Protein AF-A0A950RJ09-F1 (afdb_monomer_lite)

Structure (mmCIF, N/CA/C/O backbone):
data_AF-A0A950RJ09-F1
#
_entry.id   AF-A0A950RJ09-F1
#
loop_
_atom_site.group_PDB
_atom_site.id
_atom_site.type_symbol
_atom_site.label_atom_id
_atom_site.label_alt_id
_atom_site.label_comp_id
_atom_site.label_asym_id
_atom_site.label_entity_id
_atom_site.label_seq_id
_atom_site.pdbx_PDB_ins_code
_atom_site.Cartn_x
_atom_site.Cartn_y
_atom_site.Cartn_z
_atom_site.occupancy
_atom_site.B_iso_or_equiv
_atom_site.auth_seq_id
_atom_site.auth_comp_id
_atom_site.auth_asym_id
_atom_site.auth_atom_id
_atom_site.pdbx_PDB_model_num
ATOM 1 N N . MET A 1 1 ? 10.209 -0.903 12.335 1.00 87.44 1 MET A N 1
ATOM 2 C CA . MET A 1 1 ? 10.471 -0.992 10.882 1.00 87.44 1 MET A CA 1
ATOM 3 C C . MET A 1 1 ? 9.285 -1.705 10.271 1.00 87.44 1 MET A C 1
ATOM 5 O O . MET A 1 1 ? 8.916 -2.730 10.825 1.00 87.44 1 MET A O 1
ATOM 9 N N . ILE A 1 2 ? 8.699 -1.151 9.210 1.00 96.69 2 ILE A N 1
ATOM 10 C CA . ILE A 1 2 ? 7.571 -1.767 8.496 1.00 96.69 2 ILE A CA 1
ATOM 11 C C . ILE A 1 2 ? 8.094 -2.944 7.670 1.00 96.69 2 ILE A C 1
ATOM 13 O O . ILE A 1 2 ? 9.126 -2.799 7.016 1.00 96.69 2 ILE A O 1
ATOM 17 N N . ARG A 1 3 ? 7.408 -4.085 7.712 1.00 95.81 3 ARG A N 1
ATOM 18 C CA . ARG A 1 3 ? 7.727 -5.311 6.962 1.00 95.81 3 ARG A CA 1
ATOM 19 C C . ARG A 1 3 ? 6.541 -5.765 6.117 1.00 95.81 3 ARG A C 1
ATOM 21 O O . ARG A 1 3 ? 5.442 -5.228 6.250 1.00 95.81 3 ARG A O 1
ATOM 28 N N . PHE A 1 4 ? 6.726 -6.786 5.282 1.00 94.00 4 PHE A N 1
ATOM 29 C CA . PHE A 1 4 ? 5.661 -7.270 4.404 1.00 94.00 4 PHE A CA 1
ATOM 30 C C . PHE A 1 4 ? 4.415 -7.730 5.177 1.00 94.00 4 PHE A C 1
ATOM 32 O O . PHE A 1 4 ? 3.293 -7.512 4.720 1.00 94.00 4 PHE A O 1
ATOM 39 N N . TYR A 1 5 ? 4.584 -8.296 6.379 1.00 93.00 5 TYR A N 1
ATOM 40 C CA . TYR A 1 5 ? 3.443 -8.676 7.220 1.00 93.00 5 TYR A CA 1
ATOM 41 C C . TYR A 1 5 ? 2.580 -7.464 7.634 1.00 93.00 5 TYR A C 1
ATOM 43 O O . TYR A 1 5 ? 1.358 -7.592 7.700 1.00 93.00 5 TYR A O 1
ATOM 51 N N . ASP A 1 6 ? 3.184 -6.290 7.874 1.00 94.81 6 ASP A N 1
ATOM 52 C CA . ASP A 1 6 ? 2.451 -5.057 8.190 1.00 94.81 6 ASP A CA 1
ATOM 53 C C . ASP A 1 6 ? 1.676 -4.572 6.958 1.00 94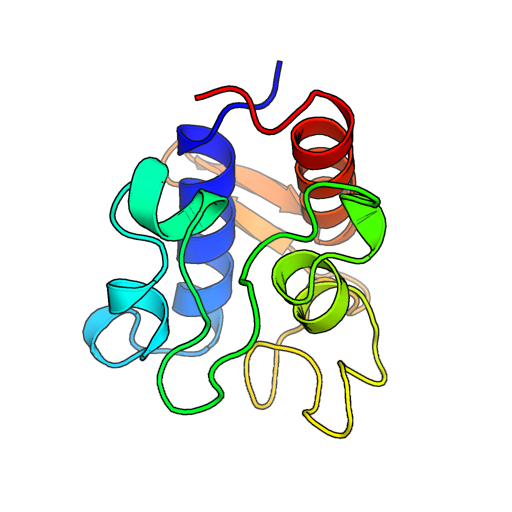.81 6 ASP A C 1
ATOM 55 O O . ASP A 1 6 ? 0.505 -4.211 7.057 1.00 94.81 6 ASP A O 1
ATOM 59 N N . ILE A 1 7 ? 2.313 -4.621 5.780 1.00 94.12 7 ILE A N 1
ATOM 60 C CA . ILE A 1 7 ? 1.686 -4.247 4.506 1.00 94.12 7 ILE A CA 1
ATOM 61 C C . ILE A 1 7 ? 0.473 -5.125 4.229 1.00 94.12 7 ILE A C 1
ATOM 63 O O . ILE A 1 7 ? -0.599 -4.607 3.922 1.00 94.12 7 ILE A O 1
ATOM 67 N N . LYS A 1 8 ? 0.609 -6.441 4.404 1.00 91.12 8 LYS A N 1
ATOM 68 C CA . LYS A 1 8 ? -0.506 -7.374 4.252 1.00 91.12 8 LYS A CA 1
ATOM 69 C C . LYS A 1 8 ? -1.652 -7.036 5.205 1.00 91.12 8 LYS A C 1
ATOM 71 O O . LYS A 1 8 ? -2.790 -6.945 4.758 1.00 91.12 8 LYS A O 1
ATOM 76 N N . ALA A 1 9 ? -1.353 -6.740 6.471 1.00 92.44 9 ALA A N 1
ATOM 77 C CA . ALA A 1 9 ? -2.374 -6.330 7.432 1.00 92.44 9 ALA A CA 1
ATOM 78 C C . ALA A 1 9 ? -3.107 -5.043 7.007 1.00 92.44 9 ALA A C 1
ATOM 80 O O . ALA A 1 9 ? -4.321 -4.954 7.182 1.00 92.44 9 ALA A O 1
ATOM 81 N N . TYR A 1 10 ? -2.414 -4.059 6.420 1.00 93.31 10 TYR A N 1
ATOM 82 C CA . TYR A 1 10 ? -3.056 -2.845 5.896 1.00 93.31 10 TYR A CA 1
ATOM 83 C C . TYR A 1 10 ? -3.986 -3.145 4.725 1.00 93.31 10 TYR A C 1
ATOM 85 O O . TYR A 1 10 ? -5.103 -2.631 4.665 1.00 93.31 10 TYR A O 1
ATOM 93 N N . LEU A 1 11 ? -3.542 -3.993 3.805 1.00 89.62 11 LEU A N 1
ATOM 94 C CA . LEU A 1 11 ? -4.324 -4.363 2.634 1.00 89.62 11 LEU A CA 1
ATOM 95 C C . LEU A 1 11 ? -5.555 -5.186 3.008 1.00 89.62 11 LEU A C 1
ATOM 97 O O . LEU A 1 11 ? -6.641 -4.935 2.479 1.00 89.62 11 LEU A O 1
ATOM 101 N N . ASP A 1 12 ? -5.414 -6.077 3.988 1.00 87.94 12 ASP A N 1
ATOM 102 C CA . ASP A 1 12 ? -6.518 -6.863 4.523 1.00 87.94 12 ASP A CA 1
ATOM 103 C C . ASP A 1 12 ? -7.619 -5.958 5.093 1.00 87.94 12 ASP A C 1
ATOM 105 O O . ASP A 1 12 ? -8.794 -6.126 4.764 1.00 87.94 12 ASP A O 1
ATOM 109 N N . VAL A 1 13 ? -7.260 -4.940 5.887 1.00 89.50 13 VAL A N 1
ATOM 110 C CA . VAL A 1 13 ? -8.262 -4.033 6.475 1.00 89.50 13 VAL A CA 1
ATOM 111 C C . VAL A 1 13 ? -8.875 -3.062 5.462 1.00 89.50 13 VAL A C 1
ATOM 113 O O . VAL A 1 13 ? -10.046 -2.708 5.608 1.00 89.50 13 VAL A O 1
ATOM 116 N N . ILE A 1 14 ? -8.132 -2.652 4.424 1.00 89.62 14 ILE A N 1
ATOM 117 C CA . ILE A 1 14 ? -8.678 -1.854 3.311 1.00 89.62 14 ILE A CA 1
ATOM 118 C C . ILE A 1 14 ? -9.731 -2.670 2.561 1.00 89.62 14 ILE A C 1
ATOM 120 O O . ILE A 1 14 ? -10.851 -2.209 2.350 1.00 89.62 14 ILE A O 1
ATOM 124 N N . ALA A 1 15 ? -9.396 -3.902 2.179 1.00 85.06 15 ALA A N 1
ATOM 125 C CA . ALA A 1 15 ? -10.316 -4.754 1.439 1.00 85.06 15 ALA A CA 1
ATOM 126 C C . ALA A 1 15 ? -11.514 -5.204 2.292 1.00 85.06 15 ALA A C 1
ATOM 128 O O . ALA A 1 15 ? -12.631 -5.254 1.780 1.00 85.06 15 ALA A O 1
ATOM 129 N N . ALA A 1 16 ? -11.333 -5.443 3.596 1.00 83.62 16 ALA A N 1
ATOM 130 C CA . ALA A 1 16 ? -12.436 -5.757 4.506 1.00 83.62 16 ALA A CA 1
ATOM 131 C C . ALA A 1 16 ? -13.501 -4.646 4.556 1.00 83.62 16 ALA A C 1
ATOM 133 O O . ALA A 1 16 ? -14.691 -4.943 4.652 1.00 83.62 16 ALA A O 1
ATOM 134 N N . LYS A 1 17 ? -13.097 -3.374 4.440 1.00 82.25 17 LYS A N 1
ATOM 135 C CA . LYS A 1 17 ? -14.027 -2.234 4.425 1.00 82.25 17 LYS A CA 1
ATOM 136 C C . LYS A 1 17 ? -14.880 -2.124 3.165 1.00 82.25 17 LYS A C 1
ATOM 138 O O . LYS A 1 17 ? -15.944 -1.520 3.247 1.00 82.25 17 LYS A O 1
ATOM 143 N N . ASN A 1 18 ? -14.447 -2.699 2.043 1.00 75.44 18 ASN A N 1
ATOM 144 C CA . ASN A 1 18 ? -15.209 -2.689 0.789 1.00 75.44 18 ASN A CA 1
ATOM 145 C C . ASN A 1 18 ? -15.965 -4.008 0.516 1.00 75.44 18 ASN A C 1
ATOM 147 O O . ASN A 1 18 ? -16.566 -4.191 -0.538 1.00 75.44 18 ASN A O 1
ATOM 151 N N . GLY A 1 19 ? -15.959 -4.939 1.473 1.00 65.25 19 GLY A N 1
ATOM 152 C CA . GLY A 1 19 ? -16.679 -6.205 1.369 1.00 65.25 19 GLY A CA 1
ATOM 153 C C . GLY A 1 19 ? -15.930 -7.288 0.583 1.00 65.25 19 GLY A C 1
ATOM 154 O O . GLY A 1 19 ? -15.507 -7.109 -0.554 1.00 65.25 19 GLY A O 1
ATOM 155 N N . HIS A 1 20 ? -15.832 -8.458 1.220 1.00 56.97 20 HIS A N 1
ATOM 156 C CA . HIS A 1 20 ? -15.394 -9.747 0.670 1.00 56.97 20 HIS A CA 1
ATOM 157 C C . HIS A 1 20 ? -13.971 -9.811 0.085 1.00 56.97 20 HIS A C 1
ATOM 159 O O . HIS A 1 20 ? -13.756 -9.945 -1.121 1.00 56.97 20 HIS A O 1
ATOM 165 N N . LEU A 1 21 ? -12.988 -9.846 0.996 1.00 58.44 21 LEU A N 1
ATOM 166 C CA . LEU A 1 21 ? -11.591 -10.243 0.747 1.00 58.44 21 LEU A CA 1
ATOM 167 C C . LEU A 1 21 ? -11.459 -11.518 -0.104 1.00 58.44 21 LEU A C 1
ATOM 169 O O . LEU A 1 21 ? -10.611 -11.592 -0.988 1.00 58.44 21 LEU A O 1
ATOM 173 N N . ASP A 1 22 ? -12.323 -12.501 0.146 1.00 57.38 22 ASP A N 1
ATOM 174 C CA . ASP A 1 22 ? -12.366 -13.820 -0.492 1.00 57.38 22 ASP A CA 1
ATOM 175 C C . ASP A 1 22 ? -12.734 -13.775 -1.982 1.00 57.38 22 ASP A C 1
ATOM 177 O O . ASP A 1 22 ? -12.388 -14.682 -2.741 1.00 57.38 22 ASP A O 1
ATOM 181 N N . ARG A 1 23 ? -13.405 -12.705 -2.416 1.00 50.59 23 ARG A N 1
ATOM 182 C CA . ARG A 1 23 ? -13.786 -12.476 -3.818 1.00 50.59 23 ARG A CA 1
ATOM 183 C C . ARG A 1 23 ? -12.956 -11.393 -4.484 1.00 50.59 23 ARG A C 1
ATOM 185 O O . ARG A 1 23 ? -13.079 -11.188 -5.692 1.00 50.59 23 ARG A O 1
ATOM 192 N N . SER A 1 24 ? -12.111 -10.712 -3.717 1.00 59.75 24 SER A N 1
ATOM 193 C CA . SER A 1 24 ? -11.232 -9.699 -4.261 1.00 59.75 24 SER A CA 1
ATOM 194 C C . SER A 1 24 ? -10.160 -10.372 -5.123 1.00 59.75 24 SER A C 1
ATOM 196 O O . SER A 1 24 ? -9.436 -11.242 -4.624 1.00 59.75 24 SER A O 1
ATOM 198 N N . PRO A 1 25 ? -9.982 -9.958 -6.394 1.00 57.47 25 PRO A N 1
ATOM 199 C CA . PRO A 1 25 ? -8.846 -10.385 -7.213 1.00 57.47 25 PRO A CA 1
ATOM 200 C C . PRO A 1 25 ? -7.514 -10.205 -6.472 1.00 57.47 25 PRO A C 1
ATOM 202 O O . PRO A 1 25 ? -6.576 -10.970 -6.673 1.00 57.47 25 PRO A O 1
ATOM 205 N N . HIS A 1 26 ? -7.471 -9.247 -5.544 1.00 57.69 26 HIS A N 1
ATOM 206 C CA . HIS A 1 26 ? -6.328 -8.911 -4.712 1.00 57.69 26 HIS A CA 1
ATOM 207 C C . HIS A 1 26 ? -5.869 -10.010 -3.749 1.00 57.69 26 HIS A C 1
ATOM 209 O O . HIS A 1 26 ? -4.671 -10.097 -3.482 1.00 57.69 26 HIS A O 1
ATOM 215 N N . GLY A 1 27 ? -6.756 -10.905 -3.294 1.00 57.56 27 GLY A N 1
ATOM 216 C CA . GLY A 1 27 ? -6.359 -12.066 -2.485 1.00 57.56 27 GLY A CA 1
ATOM 217 C C . GLY A 1 27 ? -5.378 -12.994 -3.218 1.00 57.56 27 GLY A C 1
ATOM 218 O O . GLY A 1 27 ? -4.596 -13.699 -2.586 1.00 57.56 27 GLY A O 1
ATOM 219 N N . ARG A 1 28 ? -5.360 -12.941 -4.560 1.00 56.44 28 ARG A N 1
ATOM 220 C CA . ARG A 1 28 ? -4.382 -13.643 -5.406 1.00 56.44 28 ARG A CA 1
ATOM 221 C C . ARG A 1 28 ? -3.050 -12.899 -5.541 1.00 56.44 28 ARG A C 1
ATOM 223 O O . ARG A 1 28 ? -2.068 -13.525 -5.914 1.00 56.44 28 ARG A O 1
ATOM 230 N N . PHE A 1 29 ? -3.008 -11.592 -5.273 1.00 60.03 29 PHE A N 1
ATOM 231 C CA . PHE A 1 29 ? -1.834 -10.743 -5.526 1.00 60.03 29 PHE A CA 1
ATOM 232 C C . PHE A 1 29 ? -1.024 -10.459 -4.258 1.00 60.03 29 PHE A C 1
ATOM 234 O O . PHE A 1 29 ? 0.178 -10.261 -4.348 1.00 60.03 29 PHE A O 1
ATOM 241 N N . TRP A 1 30 ? -1.650 -10.466 -3.077 1.00 67.44 30 TRP A N 1
ATOM 242 C CA . TRP A 1 30 ? -1.011 -10.104 -1.797 1.00 67.44 30 TRP A CA 1
ATOM 243 C C . TRP A 1 30 ? -0.579 -11.320 -0.956 1.00 67.44 30 TRP A C 1
ATOM 245 O O . TRP A 1 30 ? -0.237 -11.191 0.221 1.00 67.44 30 TRP A O 1
ATOM 255 N N . GLY A 1 31 ? -0.670 -12.523 -1.530 1.00 68.44 31 GLY A N 1
ATOM 256 C CA . GLY A 1 31 ? -0.537 -13.788 -0.807 1.00 68.44 31 GLY A CA 1
ATOM 257 C C . GLY A 1 31 ? 0.880 -14.066 -0.310 1.00 68.44 31 GLY A C 1
ATOM 258 O O . GLY A 1 31 ? 1.065 -14.306 0.887 1.00 68.44 31 GLY A O 1
ATOM 259 N N . ASP A 1 32 ? 1.859 -14.005 -1.214 1.00 85.69 32 ASP A N 1
ATOM 260 C CA . ASP A 1 32 ? 3.271 -14.242 -0.924 1.00 85.69 32 ASP A CA 1
ATOM 261 C C . ASP A 1 32 ? 4.149 -13.046 -1.318 1.00 85.69 32 ASP A C 1
ATOM 263 O O . ASP A 1 32 ? 3.865 -12.310 -2.265 1.00 85.69 32 ASP A O 1
ATOM 267 N N . TYR A 1 33 ? 5.230 -12.864 -0.561 1.00 91.44 33 TYR A N 1
ATOM 268 C CA . TYR A 1 33 ? 6.151 -11.742 -0.707 1.00 91.44 33 TYR A CA 1
ATOM 269 C C . TYR A 1 33 ? 6.791 -11.677 -2.100 1.00 91.44 33 TYR A C 1
ATOM 271 O O . TYR A 1 33 ? 6.889 -10.600 -2.689 1.00 91.44 33 TYR A O 1
ATOM 279 N N . THR A 1 34 ? 7.221 -12.818 -2.640 1.00 91.00 34 THR A N 1
ATOM 280 C CA . THR A 1 34 ? 7.963 -12.877 -3.902 1.00 91.00 34 THR A CA 1
ATOM 281 C C . THR A 1 34 ? 7.066 -12.512 -5.078 1.00 91.00 34 THR A C 1
ATOM 283 O O . THR A 1 34 ? 7.442 -11.661 -5.885 1.00 91.00 34 THR A O 1
ATOM 286 N N . THR A 1 35 ? 5.862 -13.075 -5.156 1.00 88.19 35 THR A N 1
ATOM 287 C CA . THR A 1 35 ? 4.877 -12.717 -6.183 1.00 88.19 35 THR A CA 1
ATOM 288 C C . THR A 1 35 ? 4.450 -11.265 -6.041 1.00 88.19 35 THR A C 1
ATOM 290 O O . THR A 1 35 ? 4.329 -10.575 -7.047 1.00 88.19 35 THR A O 1
ATOM 293 N N . PHE A 1 36 ? 4.273 -10.757 -4.819 1.00 89.75 36 PHE A N 1
ATOM 294 C CA . PHE A 1 36 ? 3.866 -9.366 -4.627 1.00 89.75 36 PHE A CA 1
ATOM 295 C C . PHE A 1 36 ? 4.946 -8.363 -5.056 1.00 89.75 36 PHE A C 1
ATOM 297 O O . PHE A 1 36 ? 4.633 -7.323 -5.630 1.00 89.75 36 PHE A O 1
ATOM 304 N N . THR A 1 37 ? 6.220 -8.667 -4.804 1.00 92.38 37 THR A N 1
ATOM 305 C CA . THR A 1 37 ? 7.330 -7.744 -5.091 1.00 92.38 37 THR A CA 1
ATOM 306 C C . THR A 1 37 ? 7.894 -7.868 -6.503 1.00 92.38 37 THR A C 1
ATOM 308 O O . THR A 1 37 ? 8.397 -6.882 -7.039 1.00 92.38 37 THR A O 1
ATOM 311 N N . THR A 1 38 ? 7.802 -9.044 -7.128 1.00 91.25 38 THR A N 1
ATOM 312 C CA . THR A 1 38 ? 8.390 -9.303 -8.458 1.00 91.25 38 THR A CA 1
ATOM 313 C C . THR A 1 38 ? 7.360 -9.627 -9.540 1.00 91.25 38 THR A C 1
ATOM 315 O O . THR A 1 38 ? 7.691 -9.640 -10.725 1.00 91.25 38 THR A O 1
ATOM 318 N N . GLY A 1 39 ? 6.111 -9.887 -9.153 1.00 89.81 39 GLY A N 1
ATOM 319 C CA . GLY A 1 39 ? 5.041 -10.266 -10.064 1.00 89.81 39 GLY A CA 1
ATOM 320 C C . GLY A 1 39 ? 4.395 -9.094 -10.797 1.00 89.81 39 GLY A C 1
ATOM 321 O O . GLY A 1 39 ? 4.740 -7.919 -10.643 1.00 89.81 39 GLY A O 1
ATOM 322 N N . GLN A 1 40 ? 3.406 -9.450 -11.611 1.00 89.56 40 GLN A N 1
ATOM 323 C CA . GLN A 1 40 ? 2.602 -8.523 -12.399 1.00 89.56 40 GLN A CA 1
ATOM 324 C C . GLN A 1 40 ? 1.155 -8.524 -11.923 1.00 89.56 40 GLN A C 1
ATOM 326 O O . GLN A 1 40 ? 0.676 -9.537 -11.419 1.00 89.56 40 GLN A O 1
ATOM 331 N N . VAL A 1 41 ? 0.451 -7.415 -12.152 1.00 80.56 41 VAL A N 1
ATOM 332 C CA . VAL A 1 41 ? -0.998 -7.291 -11.992 1.00 80.56 41 VAL A CA 1
ATOM 333 C C . VAL A 1 41 ? -1.690 -8.191 -13.028 1.00 80.56 41 VAL A C 1
ATOM 335 O O . VAL A 1 41 ? -1.606 -7.934 -14.235 1.00 80.56 41 VAL A O 1
ATOM 338 N N . PRO A 1 42 ? -2.388 -9.252 -12.605 1.00 75.38 42 PRO A N 1
ATOM 339 C CA . PRO A 1 42 ? -3.022 -10.203 -13.512 1.00 75.38 42 PRO A CA 1
ATOM 340 C C . PRO A 1 42 ? -4.150 -9.586 -14.330 1.00 75.38 42 PRO A C 1
ATOM 342 O O . PRO A 1 42 ? -4.920 -8.762 -13.846 1.00 75.38 42 PRO A O 1
ATOM 345 N N . GLY A 1 43 ? -4.223 -9.984 -15.599 1.00 76.50 43 GLY A N 1
ATOM 346 C CA . GLY A 1 43 ? -5.135 -9.398 -16.583 1.00 76.50 43 GLY A CA 1
ATOM 347 C C . GLY A 1 43 ? -4.668 -8.056 -17.161 1.00 76.50 43 GLY A C 1
ATOM 348 O O . GLY A 1 43 ? -5.196 -7.652 -18.190 1.00 76.50 43 GLY A O 1
ATOM 349 N N . VAL A 1 44 ? -3.668 -7.402 -16.554 1.00 79.81 44 VAL A N 1
ATOM 350 C CA . VAL A 1 44 ? -3.110 -6.119 -17.024 1.00 79.81 44 VAL A CA 1
ATOM 351 C C . VAL A 1 44 ? -1.674 -6.276 -17.537 1.00 79.81 44 VAL A C 1
ATOM 353 O O . VAL A 1 44 ? -1.305 -5.641 -18.518 1.00 79.81 44 VAL A O 1
ATOM 356 N N . GLY A 1 45 ? -0.863 -7.139 -16.913 1.00 84.12 45 GLY A N 1
ATOM 357 C CA . GLY A 1 45 ? 0.508 -7.434 -17.358 1.00 84.12 45 GLY A CA 1
ATOM 358 C C . GLY A 1 45 ? 1.551 -6.372 -16.985 1.00 84.12 45 GLY A C 1
ATOM 359 O O . GLY A 1 45 ? 2.663 -6.389 -17.507 1.00 84.12 45 GLY A O 1
ATOM 360 N N . ILE A 1 46 ? 1.212 -5.447 -16.083 1.00 87.00 46 ILE A N 1
ATOM 361 C CA . ILE A 1 46 ? 2.144 -4.443 -15.545 1.00 87.00 46 ILE A CA 1
ATOM 362 C C . ILE A 1 46 ? 2.771 -4.932 -14.233 1.00 87.00 46 ILE A C 1
ATOM 364 O O . ILE A 1 46 ? 2.091 -5.635 -13.485 1.00 87.00 46 ILE A O 1
ATOM 368 N N . PRO A 1 47 ? 4.026 -4.572 -13.909 1.00 91.88 47 PRO A N 1
ATOM 369 C CA . PRO A 1 47 ? 4.624 -4.890 -12.611 1.00 91.88 47 PRO A CA 1
ATOM 370 C C . PRO A 1 47 ? 3.783 -4.369 -11.440 1.00 91.88 47 PRO A C 1
ATOM 372 O O . PRO A 1 47 ? 3.207 -3.286 -11.521 1.00 91.88 47 PRO A O 1
ATOM 375 N N . ILE A 1 48 ? 3.724 -5.121 -10.339 1.00 91.06 48 ILE A N 1
ATOM 376 C CA . ILE A 1 48 ? 3.072 -4.649 -9.104 1.00 91.06 48 ILE A CA 1
ATOM 377 C C . ILE A 1 48 ? 3.922 -3.549 -8.452 1.00 91.06 48 ILE A C 1
ATOM 379 O O . ILE A 1 48 ? 3.393 -2.512 -8.042 1.00 91.06 48 ILE A O 1
ATOM 383 N N . MET A 1 49 ? 5.238 -3.779 -8.405 1.00 92.94 49 MET A N 1
ATOM 384 C CA . MET A 1 49 ? 6.241 -2.852 -7.884 1.00 92.94 49 MET A CA 1
ATOM 385 C C . MET A 1 49 ? 7.110 -2.303 -9.010 1.00 92.94 49 MET A C 1
ATOM 387 O O . MET A 1 49 ? 7.575 -3.051 -9.870 1.00 92.94 49 MET A O 1
ATOM 391 N N . ASP A 1 50 ? 7.383 -1.004 -8.960 1.00 93.88 50 ASP A N 1
ATOM 392 C CA . ASP A 1 50 ? 8.470 -0.394 -9.716 1.00 93.88 50 ASP A CA 1
ATOM 393 C C . ASP A 1 50 ? 9.746 -0.472 -8.866 1.00 93.88 50 ASP A C 1
ATOM 395 O O . ASP A 1 50 ? 9.905 0.234 -7.873 1.00 93.88 50 ASP A O 1
ATOM 399 N N . GLN A 1 51 ? 10.654 -1.367 -9.251 1.00 91.12 51 GLN A N 1
ATOM 400 C CA . GLN A 1 51 ? 11.917 -1.599 -8.543 1.00 91.12 51 GLN A CA 1
ATOM 401 C C . GLN A 1 51 ? 12.895 -0.416 -8.675 1.00 91.12 51 GLN A C 1
ATOM 403 O O . GLN A 1 51 ? 13.743 -0.222 -7.808 1.00 91.12 51 GLN A O 1
ATOM 408 N N . GLY A 1 52 ? 12.791 0.380 -9.747 1.00 93.00 52 GLY A N 1
ATOM 409 C CA . GLY A 1 52 ? 13.644 1.550 -9.973 1.00 93.00 52 GLY A CA 1
ATOM 410 C C . GLY A 1 52 ? 13.120 2.802 -9.273 1.00 93.00 52 GLY A C 1
ATOM 411 O O . GLY A 1 52 ? 13.906 3.613 -8.789 1.00 93.00 52 GLY A O 1
ATOM 412 N N . ASN A 1 53 ? 11.795 2.937 -9.177 1.00 94.31 53 ASN A N 1
ATOM 413 C CA . ASN A 1 53 ? 11.124 4.041 -8.497 1.00 94.31 53 ASN A CA 1
ATOM 414 C C . ASN A 1 53 ? 10.006 3.508 -7.582 1.00 94.31 53 ASN A C 1
ATOM 416 O O . ASN A 1 53 ? 8.833 3.603 -7.938 1.00 94.31 53 ASN A O 1
ATOM 420 N N . PRO A 1 54 ? 10.315 3.006 -6.371 1.00 93.75 54 PRO A N 1
ATOM 421 C CA . PRO A 1 54 ? 9.333 2.329 -5.517 1.00 93.75 54 PRO A CA 1
ATOM 422 C C . PRO A 1 54 ? 8.055 3.127 -5.227 1.00 93.75 54 PRO A C 1
ATOM 424 O O . PRO A 1 54 ? 6.969 2.552 -5.195 1.00 93.75 54 PRO A O 1
ATOM 427 N N . LEU A 1 55 ? 8.143 4.454 -5.090 1.00 95.00 55 LEU A N 1
ATOM 428 C CA . LEU A 1 55 ? 6.977 5.331 -4.885 1.00 95.00 55 LEU A CA 1
ATOM 429 C C . LEU A 1 55 ? 6.151 5.594 -6.160 1.00 95.00 55 LEU A C 1
ATOM 431 O O . LEU A 1 55 ? 5.104 6.226 -6.084 1.00 95.00 55 LEU A O 1
ATOM 435 N N . GLN A 1 56 ? 6.600 5.122 -7.321 1.00 95.31 56 GLN A N 1
ATOM 436 C CA . GLN A 1 56 ? 5.838 5.096 -8.575 1.00 95.31 56 GLN A CA 1
ATOM 437 C C . GLN A 1 56 ? 5.246 3.710 -8.865 1.00 95.31 56 GLN A C 1
ATOM 439 O O . GLN A 1 56 ? 4.639 3.502 -9.914 1.00 95.31 56 GLN A O 1
ATOM 444 N N . SER A 1 57 ? 5.385 2.759 -7.932 1.00 93.88 57 SER A N 1
ATOM 445 C CA . SER A 1 57 ? 4.776 1.435 -8.057 1.00 93.88 57 SER A CA 1
ATOM 446 C C . SER A 1 57 ? 3.267 1.558 -8.294 1.00 93.88 57 SER A C 1
ATOM 448 O O . SER A 1 57 ? 2.598 2.245 -7.511 1.00 93.88 57 SER A O 1
ATOM 450 N N . PRO A 1 58 ? 2.695 0.857 -9.294 1.00 92.12 58 PRO A N 1
ATOM 451 C CA . PRO A 1 58 ? 1.252 0.860 -9.543 1.00 92.12 58 PRO A CA 1
ATOM 452 C C . PRO A 1 58 ? 0.433 0.549 -8.289 1.00 92.12 58 PRO A C 1
ATOM 454 O O . PRO A 1 58 ? -0.576 1.202 -8.028 1.00 92.12 58 PRO A O 1
ATOM 457 N N . PHE A 1 59 ? 0.925 -0.379 -7.463 1.00 91.38 59 PHE A N 1
ATOM 458 C CA . PHE A 1 59 ? 0.385 -0.693 -6.141 1.00 91.38 59 PHE A CA 1
ATOM 459 C C . PHE A 1 59 ? 0.205 0.534 -5.228 1.00 91.38 59 PHE A C 1
ATOM 461 O O . PHE A 1 59 ? -0.837 0.695 -4.596 1.00 91.38 59 PHE A O 1
ATOM 468 N N . TYR A 1 60 ? 1.213 1.398 -5.137 1.00 95.06 60 TYR A N 1
ATOM 469 C CA . TYR A 1 60 ? 1.165 2.566 -4.264 1.00 95.06 60 TYR A CA 1
ATOM 470 C C . TYR A 1 60 ? 0.238 3.637 -4.830 1.00 95.06 60 TYR A C 1
ATOM 472 O O . TYR A 1 60 ? -0.602 4.188 -4.115 1.00 95.06 60 TYR A O 1
ATOM 480 N N . LEU A 1 61 ? 0.362 3.902 -6.131 1.00 95.75 61 LEU A N 1
ATOM 481 C CA . LEU A 1 61 ? -0.389 4.952 -6.809 1.00 95.75 61 LEU A CA 1
ATOM 482 C C . LEU A 1 61 ? -1.888 4.653 -6.830 1.00 95.75 61 LEU A C 1
ATOM 484 O O . LEU A 1 61 ? -2.680 5.543 -6.533 1.00 95.75 61 LEU A O 1
ATOM 488 N N . ILE A 1 62 ? -2.291 3.405 -7.091 1.00 92.75 62 ILE A N 1
ATOM 489 C CA . ILE A 1 62 ? -3.714 3.039 -7.116 1.00 92.75 62 ILE A CA 1
ATOM 490 C C . ILE A 1 62 ? -4.385 3.182 -5.740 1.00 92.75 62 ILE A C 1
ATOM 492 O O . ILE A 1 62 ? -5.593 3.381 -5.673 1.00 92.75 62 ILE A O 1
ATOM 496 N N . LEU A 1 63 ? -3.623 3.110 -4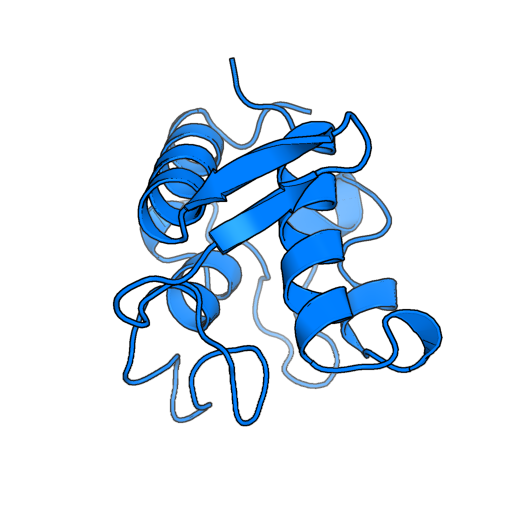.642 1.00 93.69 63 LEU A N 1
ATOM 497 C CA . LEU A 1 63 ? -4.140 3.304 -3.284 1.00 93.69 63 LEU A CA 1
ATOM 498 C C . LEU A 1 63 ? -4.120 4.769 -2.837 1.00 93.69 63 LEU A C 1
ATOM 500 O O . LEU A 1 63 ? -4.977 5.171 -2.054 1.00 93.69 63 LEU A O 1
ATOM 504 N N . THR A 1 64 ? -3.148 5.562 -3.289 1.00 96.38 64 THR A N 1
ATOM 505 C CA . THR A 1 64 ? -2.863 6.892 -2.714 1.00 96.38 64 THR A CA 1
ATOM 506 C C . THR A 1 64 ? -3.180 8.071 -3.623 1.00 96.38 64 THR A C 1
ATOM 508 O O . THR A 1 64 ? -3.234 9.197 -3.136 1.00 96.38 64 T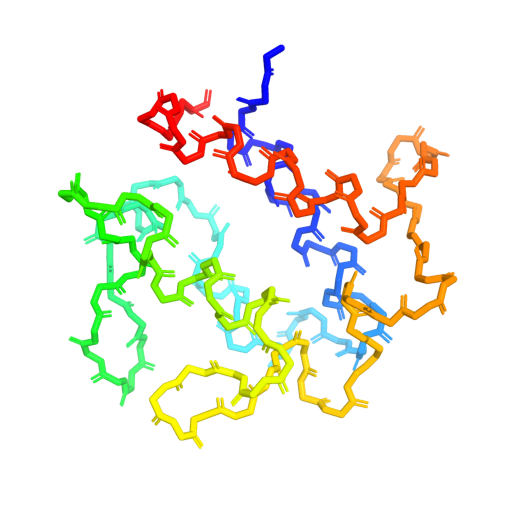HR A O 1
ATOM 511 N N . ASN A 1 65 ? -3.401 7.849 -4.918 1.00 96.19 65 ASN A N 1
ATOM 512 C CA . ASN A 1 65 ? -3.800 8.904 -5.838 1.00 96.19 65 ASN A CA 1
ATOM 513 C C . ASN A 1 65 ? -5.333 8.942 -5.964 1.00 96.19 65 ASN A C 1
ATOM 515 O O . ASN A 1 65 ? -5.904 7.973 -6.468 1.00 96.19 65 ASN A O 1
ATOM 519 N N . PRO A 1 66 ? -6.008 10.053 -5.607 1.00 94.69 66 PRO A N 1
ATOM 520 C CA . PRO A 1 66 ? -7.451 10.212 -5.815 1.00 94.69 66 PRO A CA 1
ATOM 521 C C . PRO A 1 66 ? -7.901 10.073 -7.275 1.00 94.69 66 PRO A C 1
ATOM 523 O O . PRO A 1 66 ? -9.044 9.724 -7.551 1.00 94.69 66 PRO A O 1
ATOM 526 N N . GLN A 1 67 ? -7.002 10.322 -8.231 1.00 93.75 67 GLN A N 1
ATOM 527 C CA . GLN A 1 67 ? -7.259 10.108 -9.660 1.00 93.75 67 GLN A CA 1
ATOM 528 C C . GLN A 1 67 ? -7.007 8.657 -10.105 1.00 93.75 67 GLN A C 1
ATOM 530 O O . GLN A 1 67 ? -7.249 8.315 -11.262 1.00 93.75 67 GLN A O 1
ATOM 535 N N . GLY A 1 68 ? -6.513 7.805 -9.205 1.00 90.62 68 GLY A N 1
ATOM 536 C CA . GLY A 1 68 ? -6.113 6.433 -9.478 1.00 90.62 68 GLY A CA 1
ATOM 537 C C . GLY A 1 68 ? -4.815 6.323 -10.286 1.00 90.62 68 GLY A C 1
ATOM 538 O O . GLY A 1 68 ? -3.890 7.124 -10.132 1.00 90.62 68 GLY A O 1
ATOM 539 N N . PHE A 1 69 ? -4.715 5.298 -11.131 1.00 90.88 69 PHE A N 1
ATOM 540 C CA . PHE A 1 69 ? -3.508 4.982 -11.895 1.00 90.88 69 PHE A CA 1
ATOM 541 C C . PHE A 1 69 ? -3.855 4.520 -13.315 1.00 90.88 69 PHE A C 1
ATOM 543 O O . PHE A 1 69 ? -4.637 3.593 -13.495 1.00 90.88 69 PHE A O 1
ATOM 550 N N . GLN A 1 70 ? -3.262 5.161 -14.331 1.00 89.81 70 GLN A N 1
ATOM 551 C CA . GLN A 1 70 ? -3.443 4.824 -15.756 1.00 89.81 70 GLN A CA 1
ATOM 552 C C . GLN A 1 70 ? -4.916 4.670 -16.195 1.00 89.81 70 GLN A C 1
ATOM 554 O O . GLN A 1 70 ? -5.274 3.749 -16.923 1.00 89.81 70 GLN A O 1
ATOM 559 N N . GLY A 1 71 ? -5.786 5.578 -15.742 1.00 88.31 71 GLY A N 1
ATOM 560 C CA . GLY A 1 71 ? -7.219 5.556 -16.067 1.00 88.31 71 GLY A CA 1
ATOM 561 C C . GLY A 1 71 ? -8.041 4.548 -15.258 1.00 88.31 71 GLY A C 1
ATOM 562 O O . GLY A 1 71 ? -9.261 4.507 -15.405 1.00 88.31 71 GLY A O 1
ATOM 563 N N . ILE A 1 72 ? -7.404 3.770 -14.379 1.00 86.56 72 ILE A N 1
ATOM 564 C CA . ILE A 1 72 ? -8.078 2.939 -13.382 1.00 86.56 72 ILE A CA 1
ATOM 565 C C . ILE A 1 72 ? -8.343 3.815 -12.152 1.00 86.56 72 ILE A C 1
ATOM 567 O O . ILE A 1 72 ? -7.393 4.422 -11.655 1.00 86.56 72 ILE A O 1
ATOM 571 N N . PRO A 1 73 ? -9.589 3.904 -11.652 1.00 90.62 73 PRO A N 1
ATOM 572 C CA . PRO A 1 73 ? -9.913 4.706 -10.475 1.00 90.62 73 PRO A CA 1
ATOM 573 C C . PRO A 1 73 ? -9.220 4.171 -9.220 1.00 90.62 73 PRO A C 1
ATOM 575 O O . PRO A 1 73 ? -8.810 3.011 -9.167 1.00 90.62 73 PRO A O 1
ATOM 578 N N . GLN A 1 74 ? -9.124 5.019 -8.198 1.00 92.12 74 GLN A N 1
ATOM 579 C CA . GLN A 1 74 ? -8.525 4.660 -6.918 1.00 92.12 74 GLN A CA 1
ATOM 580 C C . GLN A 1 74 ? -9.152 3.388 -6.328 1.00 92.12 74 GLN A C 1
ATOM 582 O O . GLN A 1 74 ? -10.352 3.130 -6.460 1.00 92.12 74 GLN A O 1
ATOM 587 N N . MET A 1 75 ? -8.322 2.586 -5.669 1.00 88.38 75 MET A N 1
ATOM 588 C CA . MET A 1 75 ? -8.754 1.408 -4.935 1.00 88.38 75 MET A CA 1
ATOM 589 C C . MET A 1 75 ? -9.038 1.722 -3.457 1.00 88.38 75 MET A C 1
ATOM 591 O O . MET A 1 75 ? -8.336 2.533 -2.851 1.00 88.38 75 MET A O 1
ATOM 595 N N . PRO A 1 76 ? -10.010 1.021 -2.848 1.00 87.69 76 PRO A N 1
ATOM 596 C CA . PRO A 1 76 ? -10.816 -0.044 -3.446 1.00 87.69 76 PRO A CA 1
ATOM 597 C C . PRO A 1 76 ? -12.009 0.524 -4.260 1.00 87.69 76 PRO A C 1
ATOM 599 O O . PRO A 1 76 ? -12.417 1.654 -4.016 1.00 87.69 76 PRO A O 1
ATOM 602 N N . PRO A 1 77 ? -12.585 -0.212 -5.233 1.00 85.19 77 PRO A N 1
ATOM 603 C CA . PRO A 1 77 ? -13.640 0.327 -6.102 1.00 85.19 77 PRO A CA 1
ATOM 604 C C . PRO A 1 77 ? -14.857 0.835 -5.319 1.00 85.19 77 PRO A C 1
ATOM 606 O O . PRO A 1 77 ? -15.471 0.065 -4.591 1.00 85.19 77 PRO A O 1
ATOM 609 N N . GLY A 1 78 ? -15.225 2.107 -5.485 1.00 86.19 78 GLY A N 1
ATOM 610 C CA . GLY A 1 78 ? -16.345 2.718 -4.751 1.00 86.19 78 GLY A CA 1
ATOM 611 C C . GLY A 1 78 ? -16.014 3.170 -3.322 1.00 86.19 78 GLY A C 1
ATOM 612 O O . GLY A 1 78 ? -16.883 3.728 -2.657 1.00 86.19 78 GLY A O 1
ATOM 613 N N . GLY A 1 79 ? -14.768 2.989 -2.876 1.00 89.12 79 GLY A N 1
ATOM 614 C CA . GLY A 1 79 ? -14.308 3.375 -1.548 1.00 89.12 79 GLY A CA 1
ATOM 615 C C . GLY A 1 79 ? -14.758 2.414 -0.436 1.00 89.12 79 GLY A C 1
ATOM 616 O O . GLY A 1 79 ? -15.229 1.313 -0.713 1.00 89.12 79 GLY A O 1
ATOM 617 N N . PRO A 1 80 ? -14.582 2.797 0.840 1.00 92.06 80 PRO A N 1
ATOM 618 C CA . PRO A 1 80 ? -13.890 4.011 1.287 1.00 92.06 80 PRO A CA 1
ATOM 619 C C . PRO A 1 80 ? -12.392 3.986 0.932 1.00 92.06 80 PRO A C 1
ATOM 621 O O . PRO A 1 80 ? -11.763 2.926 0.962 1.00 92.06 80 PRO A O 1
ATOM 624 N N . PHE A 1 81 ? -11.817 5.144 0.608 1.00 94.25 81 PHE A N 1
ATOM 625 C CA . PHE A 1 81 ? -10.417 5.293 0.203 1.00 94.25 81 PHE A CA 1
ATOM 626 C C . PHE A 1 81 ? -9.531 5.714 1.376 1.00 94.25 81 PHE A C 1
ATOM 628 O O . PHE A 1 81 ? -9.937 6.502 2.226 1.00 94.25 81 PHE A O 1
ATOM 635 N N . ILE A 1 82 ? -8.268 5.276 1.401 1.00 95.94 82 ILE A N 1
ATOM 636 C CA . ILE A 1 82 ? -7.319 5.704 2.451 1.00 95.94 82 ILE A CA 1
ATOM 637 C C . ILE A 1 82 ? -6.987 7.206 2.396 1.00 95.94 82 ILE A C 1
ATOM 639 O O . ILE A 1 82 ? -6.383 7.738 3.323 1.00 95.94 82 ILE A O 1
ATOM 643 N N . THR A 1 83 ? -7.351 7.888 1.313 1.00 97.00 83 THR A N 1
ATOM 644 C CA . THR A 1 83 ? -7.219 9.342 1.159 1.00 97.00 83 THR A CA 1
ATOM 645 C C . THR A 1 83 ? -8.450 10.109 1.627 1.00 97.00 83 THR A C 1
ATOM 647 O O . THR A 1 83 ? -8.397 11.335 1.668 1.00 97.00 83 THR A O 1
ATOM 650 N N . ASP A 1 84 ? -9.547 9.423 1.958 1.00 96.56 84 ASP A N 1
ATOM 651 C CA . ASP A 1 84 ? -10.754 10.080 2.448 1.00 96.56 84 ASP A CA 1
ATOM 652 C C . ASP A 1 84 ? -10.495 10.727 3.811 1.00 96.56 84 ASP A C 1
ATOM 654 O O . ASP A 1 84 ? -9.815 10.172 4.686 1.00 96.56 84 ASP A O 1
ATOM 658 N N . GLU A 1 85 ? -11.078 11.908 4.011 1.00 96.38 85 GLU A N 1
ATOM 659 C CA . GLU A 1 85 ? -11.036 12.578 5.303 1.00 96.38 85 GLU A CA 1
ATOM 660 C C . GLU A 1 85 ? -11.679 11.688 6.377 1.00 9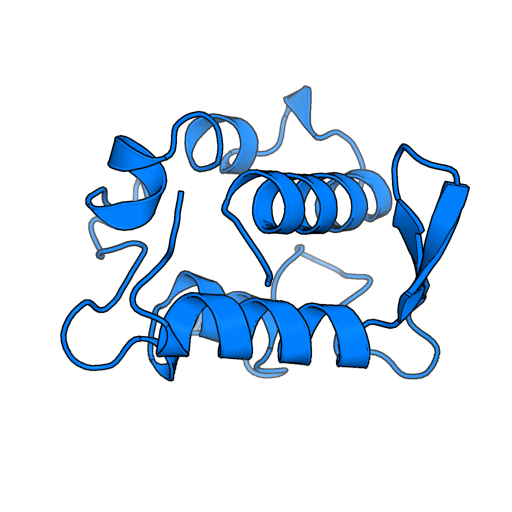6.38 85 GLU A C 1
ATOM 662 O O . GLU A 1 85 ? -12.768 11.142 6.208 1.00 96.38 85 GLU A O 1
ATOM 667 N N . GLY A 1 86 ? -10.976 11.513 7.497 1.00 95.69 86 GLY A N 1
ATOM 668 C CA . GLY A 1 86 ? -11.452 10.682 8.600 1.00 95.69 86 GLY A CA 1
ATOM 669 C C . GLY A 1 86 ? -11.329 9.170 8.376 1.00 95.69 86 GLY A C 1
ATOM 670 O O . GLY A 1 86 ? -11.775 8.417 9.244 1.00 95.69 86 GLY A O 1
ATOM 671 N N . TYR A 1 87 ? -10.699 8.697 7.289 1.00 96.50 87 TYR A N 1
ATOM 672 C CA . TYR A 1 87 ? -10.467 7.263 7.103 1.00 96.50 87 TYR A CA 1
ATOM 673 C C . TYR A 1 87 ? -9.686 6.665 8.283 1.00 96.50 87 TYR A C 1
ATOM 675 O O . TYR A 1 87 ? -8.565 7.084 8.597 1.00 96.50 87 TYR A O 1
ATOM 683 N N . GLN A 1 88 ? -10.259 5.624 8.890 1.00 96.56 88 GLN A N 1
ATOM 684 C CA . GLN A 1 88 ? -9.640 4.826 9.949 1.00 96.56 88 GLN A CA 1
ATOM 685 C C . GLN A 1 88 ? -10.016 3.354 9.824 1.00 96.56 88 GLN A C 1
ATOM 687 O O . GLN A 1 88 ? -11.163 3.034 9.504 1.00 96.56 88 GLN A O 1
ATOM 692 N N . ALA A 1 89 ? -9.079 2.462 10.135 1.00 93.44 89 ALA A N 1
ATOM 693 C CA . ALA A 1 89 ? -9.274 1.018 10.169 1.00 93.44 89 ALA A CA 1
ATOM 694 C C . ALA A 1 89 ? -8.674 0.399 11.441 1.00 93.44 89 ALA A C 1
ATOM 696 O O . ALA A 1 89 ? -7.739 0.946 12.022 1.00 93.44 89 ALA A O 1
ATOM 697 N N . THR A 1 90 ? -9.196 -0.762 11.840 1.00 95.50 90 THR A N 1
ATOM 698 C CA . THR A 1 90 ? -8.695 -1.537 12.982 1.00 95.50 90 THR A CA 1
ATOM 699 C C . THR A 1 90 ? -7.877 -2.715 12.472 1.00 95.50 9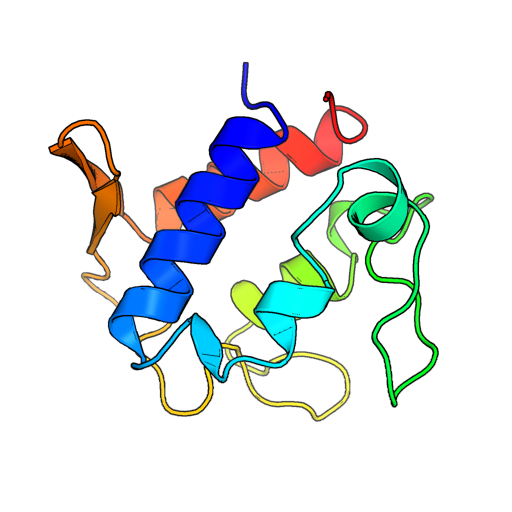0 THR A C 1
ATOM 701 O O . THR A 1 90 ? -8.404 -3.566 11.758 1.00 95.50 90 THR A O 1
ATOM 704 N N . LEU A 1 91 ? -6.595 -2.767 12.829 1.00 93.88 91 LEU A N 1
ATOM 705 C CA . LEU A 1 91 ? -5.701 -3.881 12.509 1.00 93.88 91 LEU A CA 1
ATOM 706 C C . LEU A 1 91 ? -6.080 -5.148 13.298 1.00 93.88 91 LEU A C 1
ATOM 708 O O . LEU A 1 91 ? -6.714 -5.040 14.350 1.00 93.88 91 LEU A O 1
ATOM 712 N N . PRO A 1 92 ? -5.637 -6.350 12.873 1.00 90.00 92 PRO A N 1
ATOM 713 C CA . PRO A 1 92 ? -5.945 -7.603 13.576 1.00 90.00 92 PRO A CA 1
ATOM 714 C C . PRO A 1 92 ? -5.530 -7.636 15.055 1.00 90.00 92 PRO A C 1
ATOM 716 O O . PRO A 1 92 ? -6.117 -8.364 15.848 1.00 90.00 92 PRO A O 1
ATOM 719 N N . ASN A 1 93 ? -4.533 -6.836 15.444 1.00 92.31 93 ASN A N 1
ATOM 720 C CA . ASN A 1 93 ? -4.082 -6.698 16.831 1.00 92.31 93 ASN A CA 1
ATOM 721 C C . ASN A 1 93 ? -4.886 -5.659 17.649 1.00 92.31 93 ASN A C 1
ATOM 723 O O . ASN A 1 93 ? -4.477 -5.314 18.754 1.00 92.31 93 ASN A O 1
ATOM 727 N N . GLY A 1 94 ? -5.977 -5.111 17.103 1.00 95.56 94 GLY A N 1
ATOM 728 C CA . GLY A 1 94 ? -6.810 -4.082 17.734 1.00 95.56 94 GLY A CA 1
ATOM 729 C C . GLY A 1 94 ? -6.292 -2.645 17.596 1.00 95.56 94 GLY A C 1
ATOM 730 O O . GLY A 1 94 ? -6.957 -1.716 18.047 1.00 95.56 94 GLY A O 1
ATOM 731 N N . THR A 1 95 ? -5.131 -2.429 16.971 1.00 97.19 95 THR A N 1
ATOM 732 C CA . THR A 1 95 ? -4.582 -1.079 16.764 1.00 97.19 95 THR A CA 1
ATOM 733 C C . THR A 1 95 ? -5.425 -0.308 15.751 1.00 97.19 95 THR A C 1
ATOM 735 O O . THR A 1 95 ? -5.672 -0.799 14.650 1.00 97.19 95 THR A O 1
ATOM 738 N N . GLN A 1 96 ? -5.817 0.919 16.095 1.00 97.75 96 GLN A N 1
ATOM 739 C CA . GLN A 1 96 ? -6.425 1.851 15.145 1.00 97.75 96 GLN A CA 1
ATOM 740 C C . GLN A 1 96 ? -5.348 2.518 14.291 1.00 97.75 96 GLN A C 1
ATOM 742 O O . GLN A 1 96 ? -4.331 2.973 14.815 1.00 97.75 96 GLN A O 1
ATOM 747 N N . ILE A 1 97 ? -5.590 2.601 12.986 1.00 97.75 97 ILE A N 1
ATOM 748 C CA . ILE A 1 97 ? -4.691 3.245 12.029 1.00 97.75 97 ILE A CA 1
ATOM 749 C C . ILE A 1 97 ? -5.474 4.146 11.070 1.00 97.75 97 ILE A C 1
ATOM 751 O O . ILE A 1 97 ? -6.553 3.783 10.595 1.00 97.75 97 ILE A O 1
ATOM 755 N N . THR A 1 98 ? -4.939 5.331 10.785 1.00 98.12 98 THR A N 1
ATOM 756 C CA . THR A 1 98 ? -5.523 6.273 9.822 1.00 98.12 98 THR A CA 1
ATOM 757 C C . THR A 1 98 ? -5.069 5.975 8.397 1.00 98.12 98 THR A C 1
ATOM 759 O O . THR A 1 98 ? -4.042 5.335 8.166 1.00 98.12 98 THR A O 1
ATOM 762 N N . GLY A 1 99 ? -5.803 6.495 7.415 1.00 96.88 99 GLY A N 1
ATOM 763 C CA . GLY A 1 99 ? -5.428 6.359 6.007 1.00 96.88 99 GLY A CA 1
ATOM 764 C C . GLY A 1 99 ? -4.075 7.010 5.689 1.00 96.88 99 GLY A C 1
ATOM 765 O O . GLY A 1 99 ? -3.229 6.406 5.029 1.00 96.88 99 GLY A O 1
ATOM 766 N N . ALA A 1 100 ? -3.803 8.177 6.285 1.00 97.94 100 ALA A N 1
ATOM 767 C CA . ALA A 1 100 ? -2.511 8.856 6.186 1.00 97.94 100 ALA A CA 1
ATOM 768 C C . ALA A 1 100 ? -1.352 8.035 6.786 1.00 97.94 100 ALA A C 1
ATOM 770 O O . ALA A 1 100 ? -0.256 8.000 6.220 1.00 97.94 100 ALA A O 1
ATOM 771 N N . GLN A 1 101 ? -1.581 7.344 7.910 1.00 98.25 101 GLN A N 1
ATOM 772 C CA . GLN A 1 101 ? -0.587 6.444 8.504 1.00 98.25 101 GLN A CA 1
ATOM 773 C C . GLN A 1 101 ? -0.327 5.226 7.615 1.00 98.25 101 GLN A C 1
ATOM 775 O O . GLN A 1 101 ? 0.831 4.874 7.412 1.00 98.25 101 GLN A O 1
ATOM 780 N N . ILE A 1 102 ? -1.370 4.622 7.034 1.00 97.56 102 ILE A N 1
ATOM 781 C CA . ILE A 1 102 ? -1.210 3.523 6.071 1.00 97.56 102 ILE A CA 1
ATOM 782 C C . ILE A 1 102 ? -0.354 3.979 4.881 1.00 97.56 102 ILE A C 1
ATOM 784 O O . ILE A 1 102 ? 0.645 3.332 4.573 1.00 97.56 102 ILE A O 1
ATOM 788 N N . ALA A 1 103 ? -0.695 5.109 4.250 1.00 97.62 103 ALA A N 1
ATOM 789 C CA . ALA A 1 103 ? 0.054 5.642 3.111 1.00 97.62 103 ALA A CA 1
ATOM 790 C C . ALA A 1 103 ? 1.529 5.910 3.466 1.00 97.62 103 ALA A C 1
ATOM 792 O O . ALA A 1 103 ? 2.428 5.501 2.731 1.00 97.62 103 ALA A O 1
ATOM 793 N N . THR A 1 104 ? 1.781 6.518 4.631 1.00 98.19 104 THR A N 1
ATOM 794 C CA . THR A 1 104 ? 3.137 6.786 5.141 1.00 98.19 104 THR A CA 1
ATOM 795 C C . THR A 1 104 ? 3.922 5.496 5.364 1.00 98.19 104 THR A C 1
ATOM 797 O O . THR A 1 104 ? 5.072 5.391 4.940 1.00 98.19 104 THR A O 1
ATOM 800 N N . ASN A 1 105 ? 3.312 4.493 5.994 1.00 98.12 105 ASN A N 1
ATOM 801 C CA . ASN A 1 105 ? 3.980 3.233 6.305 1.00 98.12 105 ASN A CA 1
ATOM 802 C C . ASN A 1 105 ? 4.282 2.424 5.038 1.00 98.12 105 ASN A C 1
ATOM 804 O O . ASN A 1 105 ? 5.366 1.852 4.925 1.00 98.12 105 ASN A O 1
ATOM 808 N N . ILE A 1 106 ? 3.367 2.423 4.060 1.00 97.12 106 ILE A N 1
ATOM 809 C CA . ILE A 1 106 ? 3.618 1.831 2.742 1.00 97.12 106 ILE A CA 1
ATOM 810 C C . ILE A 1 106 ? 4.783 2.561 2.062 1.00 97.12 106 ILE A C 1
ATOM 812 O O . ILE A 1 106 ? 5.735 1.911 1.641 1.00 97.12 106 ILE A O 1
ATOM 816 N N . ALA A 1 107 ? 4.770 3.897 2.011 1.00 97.50 107 ALA A N 1
ATOM 817 C CA . ALA A 1 107 ? 5.854 4.678 1.414 1.00 97.50 107 ALA A CA 1
ATOM 818 C C . ALA A 1 107 ? 7.215 4.400 2.080 1.00 97.50 107 ALA A C 1
ATOM 820 O O . ALA A 1 107 ? 8.228 4.258 1.391 1.00 97.50 107 ALA A O 1
ATOM 821 N N . GLN A 1 108 ? 7.244 4.261 3.409 1.00 97.75 108 GLN A N 1
ATOM 822 C CA . GLN A 1 108 ? 8.442 3.867 4.152 1.00 97.75 108 GLN A CA 1
ATOM 823 C C . GLN A 1 108 ? 8.914 2.460 3.777 1.00 97.75 108 GLN A C 1
ATOM 825 O O . GLN A 1 108 ? 10.107 2.256 3.570 1.00 97.75 108 GLN A O 1
ATOM 830 N N . TRP A 1 109 ? 8.011 1.485 3.681 1.00 97.25 109 TRP A N 1
ATOM 831 C CA . TRP A 1 109 ? 8.359 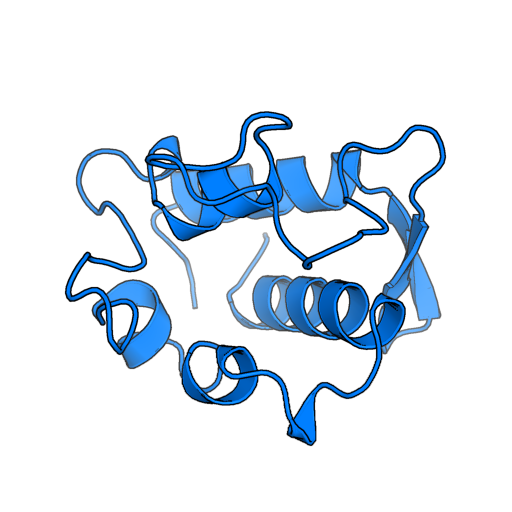0.120 3.284 1.00 97.25 109 TRP A CA 1
ATOM 832 C C . TRP A 1 109 ? 8.931 0.058 1.860 1.00 97.25 109 TRP A C 1
ATOM 834 O O . TRP A 1 109 ? 9.988 -0.534 1.654 1.00 97.25 109 TRP A O 1
ATOM 844 N N . LEU A 1 110 ? 8.297 0.751 0.907 1.00 96.00 110 LEU A N 1
ATOM 845 C CA . LEU A 1 110 ? 8.764 0.872 -0.480 1.00 96.00 110 LEU A CA 1
ATOM 846 C C . LEU A 1 110 ? 10.160 1.515 -0.544 1.00 96.00 110 LEU A C 1
ATOM 848 O O . LEU A 1 110 ? 11.067 0.997 -1.191 1.00 96.00 110 LEU A O 1
ATOM 852 N N . SER A 1 111 ? 10.359 2.621 0.179 1.00 95.62 111 SER A N 1
ATOM 853 C CA . SER A 1 111 ? 11.632 3.360 0.188 1.00 95.62 111 SER A CA 1
ATOM 854 C C . SER A 1 111 ? 12.784 2.556 0.798 1.00 95.62 111 SER A C 1
ATOM 856 O O . SER A 1 111 ? 13.938 2.755 0.430 1.00 95.62 111 SER A O 1
ATOM 858 N N . ASN A 1 112 ? 12.475 1.617 1.695 1.00 95.31 112 ASN A N 1
ATOM 859 C CA . ASN A 1 112 ? 13.446 0.716 2.314 1.00 95.31 112 ASN A CA 1
ATOM 860 C C . ASN A 1 112 ? 13.690 -0.569 1.501 1.00 95.31 112 ASN A C 1
ATOM 862 O O . ASN A 1 112 ? 14.195 -1.540 2.059 1.00 95.31 112 ASN A O 1
ATOM 866 N N . GLN A 1 113 ? 13.354 -0.581 0.205 1.00 92.50 113 GLN A N 1
ATOM 867 C CA . GLN A 1 113 ? 13.537 -1.736 -0.685 1.00 92.50 113 GLN A CA 1
ATOM 868 C C . GLN A 1 113 ? 12.726 -2.964 -0.241 1.00 92.50 113 GLN A C 1
ATOM 870 O O . GLN A 1 113 ? 13.199 -4.096 -0.307 1.00 92.50 113 GLN A O 1
ATOM 875 N N . PHE A 1 114 ? 11.482 -2.725 0.186 1.00 93.25 114 PHE A N 1
ATOM 876 C CA . PHE A 1 114 ? 10.464 -3.756 0.401 1.00 93.25 114 PHE A CA 1
ATOM 877 C C . PHE A 1 114 ? 10.875 -4.852 1.410 1.00 93.25 114 PHE A C 1
ATOM 879 O O . PHE A 1 114 ? 10.759 -6.027 1.093 1.00 93.25 114 PHE A O 1
ATOM 886 N N . PRO A 1 115 ? 11.350 -4.551 2.634 1.00 95.12 115 PRO A N 1
ATOM 887 C CA . PRO A 1 115 ? 11.820 -5.594 3.550 1.00 95.12 115 PRO A CA 1
ATOM 888 C C . PRO A 1 115 ? 10.724 -6.627 3.868 1.00 95.12 115 PRO A C 1
ATOM 890 O O . PRO A 1 115 ? 9.576 -6.266 4.152 1.00 95.12 115 PRO A O 1
ATOM 893 N N . GLN A 1 116 ? 11.090 -7.911 3.839 1.00 93.19 116 GLN A N 1
ATOM 894 C CA . GLN A 1 116 ? 10.189 -9.031 4.129 1.00 93.19 116 GLN A CA 1
ATOM 895 C C . GLN A 1 116 ? 9.723 -9.046 5.590 1.00 93.19 116 GLN A C 1
ATOM 897 O O . GLN A 1 116 ? 10.563 -8.890 6.506 1.00 93.19 116 GLN A O 1
#

Sequence (116 aa):
MIRFYDIKAYLDVIAAKNGHLDRSPHGRFWGDYTTFTTGQVPGVGIPIMDQGNPLQSPFYLILTNPQGFQGIPQMPPGGPFITDEGYQATLPNGTQITGAQIATNIAQWLSNQFPQ

Foldseek 3Di:
DQALVNLLQLVVQFVVVVDDPPPDPCVVQSPDQCCVQAHADPPPRHHQADQVDRCPRLVLQLQAPCCHPPNDGRPPVPDPGLNDPPAWTAGPVRDIDGSVRSSVSSVVCSVVSRHD

Radius of gyration: 13.11 Å; chains: 1; bounding box: 30×27×35 Å

Secondary structure (DSSP, 8-state):
---HHHHHHHHHHHHHHTS-GGG-GGGGTSS-HHHHHH-B-TTT--BSS-SSSGGG-HHHHHHH-TT-BTTBPPSSTT---TTSTT-EEE-TTS-EEEHHHHHHHHHHHHHTT---

pLDDT: mean 88.47, std 11.42, range [50.59, 98.25]